Protein AF-A0A848Z3X9-F1 (afdb_monomer_lite)

Structure (mmCIF, N/CA/C/O backbone):
data_AF-A0A848Z3X9-F1
#
_entry.id   AF-A0A848Z3X9-F1
#
loop_
_atom_site.group_PDB
_atom_site.id
_atom_site.type_symbol
_atom_site.label_atom_id
_atom_site.label_alt_id
_atom_site.label_comp_id
_atom_site.label_asym_id
_atom_site.label_entity_id
_atom_site.label_seq_id
_atom_site.pdbx_PDB_ins_code
_atom_site.Cartn_x
_atom_site.Cartn_y
_atom_site.Cartn_z
_atom_site.occupancy
_atom_site.B_iso_or_equiv
_atom_site.auth_seq_id
_atom_site.auth_comp_id
_atom_site.auth_asym_id
_atom_site.auth_atom_id
_atom_site.pdbx_PDB_model_num
ATOM 1 N N . MET A 1 1 ? -14.117 4.740 29.643 1.00 64.44 1 MET A N 1
ATOM 2 C CA . MET A 1 1 ? -14.172 3.494 28.844 1.00 64.44 1 MET A CA 1
ATOM 3 C C . MET A 1 1 ? -13.001 3.499 27.875 1.00 64.44 1 MET A C 1
ATOM 5 O O . MET A 1 1 ? -12.808 4.505 27.207 1.00 64.44 1 MET A O 1
ATOM 9 N N . THR A 1 2 ? -12.213 2.427 27.808 1.00 81.94 2 THR A N 1
ATOM 10 C CA . THR A 1 2 ? -11.094 2.308 26.856 1.00 81.94 2 THR A CA 1
ATOM 11 C C . THR A 1 2 ? -11.624 1.751 25.534 1.00 81.94 2 THR A C 1
ATOM 13 O O . THR A 1 2 ? -12.093 0.614 25.501 1.00 81.94 2 THR A O 1
ATOM 16 N N . ARG A 1 3 ? -11.589 2.536 24.448 1.00 87.44 3 ARG A N 1
ATOM 17 C CA . ARG A 1 3 ? -11.923 2.051 23.098 1.00 87.44 3 ARG A CA 1
ATOM 18 C C . ARG A 1 3 ? -10.735 1.265 22.545 1.00 87.44 3 ARG A C 1
ATOM 20 O O . ARG A 1 3 ? -9.609 1.752 22.570 1.00 87.44 3 ARG A O 1
ATOM 27 N N . ARG A 1 4 ? -10.992 0.056 22.046 1.00 92.81 4 ARG A N 1
ATOM 28 C CA . ARG A 1 4 ? -10.007 -0.723 21.286 1.00 92.81 4 ARG A CA 1
ATOM 29 C C . ARG A 1 4 ? -10.053 -0.285 19.826 1.00 92.81 4 ARG A C 1
ATOM 31 O O . ARG A 1 4 ? -11.135 -0.007 19.317 1.00 92.81 4 ARG A O 1
ATOM 38 N N . PHE A 1 5 ? -8.890 -0.244 19.190 1.00 93.94 5 PHE A N 1
ATOM 39 C CA . PHE A 1 5 ? -8.753 -0.028 17.755 1.00 93.94 5 PHE A CA 1
ATOM 40 C C . PHE A 1 5 ? -8.133 -1.270 17.125 1.00 93.94 5 PHE A C 1
ATOM 42 O O . PHE A 1 5 ? -7.327 -1.965 17.747 1.00 93.94 5 PHE A O 1
ATOM 49 N N . SER A 1 6 ? -8.527 -1.529 15.892 1.00 95.81 6 SER A N 1
ATOM 50 C CA . SER A 1 6 ? -7.954 -2.518 14.997 1.00 95.81 6 SER A CA 1
ATOM 51 C C . SER A 1 6 ? -7.134 -1.792 13.939 1.00 95.81 6 SER A C 1
ATOM 53 O O . SER A 1 6 ? -7.588 -0.809 13.359 1.00 95.81 6 SER A O 1
ATOM 55 N N . LEU A 1 7 ? -5.915 -2.258 13.696 1.00 96.88 7 LEU A N 1
ATOM 56 C CA . LEU A 1 7 ? -5.047 -1.686 12.675 1.00 96.88 7 LEU A CA 1
ATOM 57 C C . LEU A 1 7 ? -4.411 -2.789 11.847 1.00 96.88 7 LEU A C 1
ATOM 59 O O . LEU A 1 7 ? -4.202 -3.903 12.335 1.00 96.88 7 LEU A O 1
ATOM 63 N N . VAL A 1 8 ? -4.057 -2.452 10.611 1.00 98.06 8 VAL A N 1
ATOM 64 C CA . VAL A 1 8 ? -3.181 -3.278 9.780 1.00 98.06 8 VAL A CA 1
ATOM 65 C C . VAL A 1 8 ? -1.849 -2.563 9.619 1.00 98.06 8 VAL A C 1
ATOM 67 O O . VAL A 1 8 ? -1.800 -1.453 9.102 1.00 98.06 8 VAL A O 1
ATOM 70 N N . ALA A 1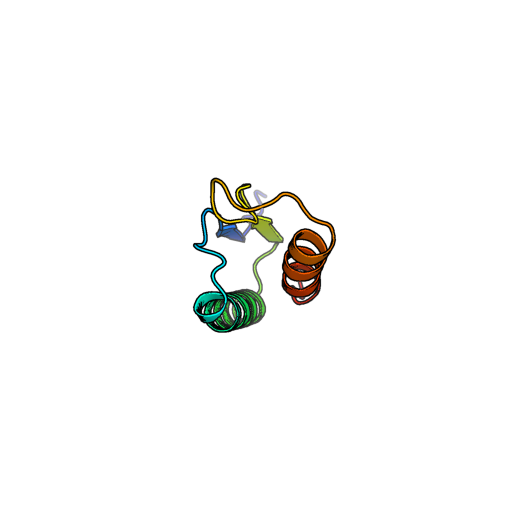 9 ? -0.762 -3.209 10.033 1.00 96.69 9 ALA A N 1
ATOM 71 C CA . ALA A 1 9 ? 0.592 -2.771 9.719 1.00 96.69 9 ALA A CA 1
ATOM 72 C C . ALA A 1 9 ? 1.148 -3.635 8.581 1.00 96.69 9 ALA A C 1
ATOM 74 O O . ALA A 1 9 ? 1.061 -4.863 8.632 1.00 96.69 9 ALA A O 1
ATOM 75 N N . LEU A 1 10 ? 1.711 -2.997 7.559 1.00 95.31 10 LEU A N 1
ATOM 76 C CA . LEU A 1 10 ? 2.313 -3.661 6.403 1.00 95.31 10 LEU A CA 1
ATOM 77 C C . LEU A 1 10 ? 3.595 -2.942 5.974 1.00 95.31 10 LEU A C 1
ATOM 79 O O . LEU A 1 10 ? 3.773 -1.769 6.276 1.00 95.31 10 LEU A O 1
ATOM 83 N N . GLY A 1 11 ? 4.492 -3.628 5.273 1.00 93.50 11 GLY A N 1
ATOM 84 C CA . GLY A 1 11 ? 5.773 -3.075 4.838 1.00 93.50 11 GLY A CA 1
ATOM 85 C C . GLY A 1 11 ? 6.593 -4.105 4.068 1.00 93.50 11 GLY A C 1
ATOM 86 O O . GLY A 1 11 ? 6.136 -5.229 3.868 1.00 93.50 11 GLY A O 1
ATOM 87 N N . ASP A 1 12 ? 7.785 -3.700 3.629 1.00 90.88 12 ASP A N 1
ATOM 88 C CA . ASP A 1 12 ? 8.816 -4.573 3.043 1.00 90.88 12 ASP A CA 1
ATOM 89 C C . ASP A 1 12 ? 8.320 -5.533 1.938 1.00 90.88 12 ASP A C 1
ATOM 91 O O . ASP A 1 12 ? 8.701 -6.700 1.846 1.00 90.88 12 ASP A O 1
ATOM 95 N N . MET A 1 13 ? 7.429 -5.055 1.063 1.00 88.75 13 MET A N 1
ATOM 96 C CA . MET A 1 13 ? 7.000 -5.853 -0.088 1.00 88.75 13 MET A CA 1
ATOM 97 C C . MET A 1 13 ? 8.095 -5.896 -1.170 1.00 88.75 13 MET A C 1
ATOM 99 O O . MET A 1 13 ? 8.936 -5.001 -1.253 1.00 88.75 13 MET A O 1
ATOM 103 N N . PRO A 1 14 ? 8.114 -6.897 -2.069 1.00 86.56 14 PRO A N 1
ATOM 104 C CA . PRO A 1 14 ? 9.184 -6.982 -3.062 1.00 86.56 14 PRO A CA 1
ATOM 105 C C . PRO A 1 14 ? 9.059 -5.953 -4.208 1.00 86.56 14 PRO A C 1
ATOM 107 O O . PRO A 1 14 ? 10.050 -5.678 -4.890 1.00 86.56 14 PRO A O 1
ATOM 110 N N . TYR A 1 15 ? 7.864 -5.379 -4.435 1.00 86.75 15 TYR A N 1
ATOM 111 C CA . TYR A 1 15 ? 7.519 -4.395 -5.489 1.00 86.75 15 TYR A CA 1
ATOM 112 C C . TYR A 1 15 ? 8.109 -4.690 -6.873 1.00 86.75 15 TYR A C 1
ATOM 114 O O . TYR A 1 15 ? 8.525 -3.776 -7.601 1.00 86.75 15 TYR A O 1
ATOM 122 N N . THR A 1 16 ? 8.177 -5.966 -7.242 1.00 88.94 16 THR A N 1
ATOM 123 C CA . THR A 1 16 ? 8.456 -6.349 -8.623 1.00 88.94 16 THR A CA 1
ATOM 124 C C . THR A 1 16 ? 7.181 -6.223 -9.453 1.00 88.94 16 THR A C 1
ATOM 126 O O . THR A 1 16 ? 6.087 -6.105 -8.902 1.00 88.94 16 THR A O 1
ATOM 129 N N . ALA A 1 17 ? 7.303 -6.233 -10.783 1.00 87.25 17 ALA A N 1
ATOM 130 C CA . ALA A 1 17 ? 6.123 -6.179 -11.644 1.00 87.25 17 ALA A CA 1
ATOM 131 C C . ALA A 1 17 ? 5.105 -7.305 -11.328 1.00 87.25 17 ALA A C 1
ATOM 133 O O . ALA A 1 17 ? 3.939 -6.971 -11.140 1.00 87.25 17 ALA A O 1
ATOM 134 N N . PRO A 1 18 ? 5.526 -8.576 -11.137 1.00 88.50 18 PRO A N 1
ATOM 135 C CA . PRO A 1 18 ? 4.637 -9.652 -10.678 1.00 88.50 18 PRO A CA 1
ATOM 136 C C . PRO A 1 18 ? 3.970 -9.455 -9.308 1.00 88.50 18 PRO A C 1
ATOM 138 O O . PRO A 1 18 ? 2.979 -10.117 -9.012 1.00 88.50 18 PRO A O 1
ATOM 141 N N . ASP A 1 19 ? 4.517 -8.604 -8.437 1.00 90.69 19 ASP A N 1
ATOM 142 C CA . ASP A 1 19 ? 3.986 -8.424 -7.080 1.00 90.69 19 ASP A CA 1
ATOM 143 C C . ASP A 1 19 ? 2.973 -7.282 -6.986 1.00 90.69 19 ASP A C 1
ATOM 145 O O . ASP A 1 19 ? 2.311 -7.146 -5.960 1.00 90.69 19 ASP A O 1
ATOM 149 N N . HIS A 1 20 ? 2.816 -6.473 -8.037 1.00 90.44 20 HIS A N 1
ATOM 150 C CA . HIS A 1 20 ? 1.822 -5.400 -8.049 1.00 90.44 20 HIS A CA 1
ATOM 151 C C . HIS A 1 20 ? 0.392 -5.938 -7.917 1.00 90.44 20 HIS A C 1
ATOM 153 O O . HIS A 1 20 ? -0.374 -5.394 -7.126 1.00 90.44 20 HIS A O 1
ATOM 159 N N . ASP A 1 21 ? 0.066 -7.042 -8.588 1.00 93.38 21 ASP A N 1
ATOM 160 C CA . ASP A 1 21 ? -1.269 -7.653 -8.506 1.00 93.38 21 ASP A CA 1
ATOM 161 C C . ASP A 1 21 ? -1.514 -8.302 -7.138 1.00 93.38 21 ASP A C 1
ATOM 163 O O . ASP A 1 21 ? -2.615 -8.243 -6.583 1.00 93.38 21 ASP A O 1
ATOM 167 N N . LYS A 1 22 ? -0.462 -8.877 -6.540 1.00 94.56 22 LYS A N 1
ATOM 168 C CA . LYS A 1 22 ? -0.520 -9.413 -5.172 1.00 94.56 22 LYS A CA 1
ATOM 169 C C . LYS A 1 22 ? -0.735 -8.298 -4.158 1.00 94.56 22 LYS A C 1
ATOM 171 O O . LYS A 1 22 ? -1.499 -8.478 -3.213 1.00 94.56 22 LYS A O 1
ATOM 176 N N . PHE A 1 23 ? -0.081 -7.154 -4.356 1.00 94.81 23 PHE A N 1
ATOM 177 C CA . PHE A 1 23 ? -0.246 -6.008 -3.476 1.00 94.81 23 PHE A CA 1
ATOM 178 C C . PHE A 1 23 ? -1.655 -5.420 -3.588 1.00 94.81 23 PHE A C 1
ATOM 180 O O . PHE A 1 23 ? -2.302 -5.240 -2.563 1.00 94.81 23 PHE A O 1
ATOM 187 N N . ALA A 1 24 ? -2.186 -5.255 -4.803 1.00 94.81 24 ALA A N 1
ATOM 188 C CA . ALA A 1 24 ? -3.581 -4.861 -5.008 1.00 94.81 24 ALA A CA 1
ATOM 189 C C . ALA A 1 24 ? -4.559 -5.832 -4.315 1.00 94.81 24 ALA A C 1
ATOM 191 O O . ALA A 1 24 ? -5.437 -5.413 -3.565 1.00 94.81 24 ALA A O 1
ATOM 192 N N . SER A 1 25 ? -4.335 -7.144 -4.457 1.00 96.88 25 SER A N 1
ATOM 193 C CA . SER A 1 25 ? -5.148 -8.176 -3.794 1.00 96.88 25 SER A CA 1
ATOM 194 C C . SER A 1 25 ? -5.078 -8.111 -2.260 1.00 96.88 25 SER A C 1
ATOM 196 O O . SER A 1 25 ? -6.065 -8.396 -1.571 1.00 96.88 25 SER A O 1
ATOM 198 N N . LEU A 1 26 ? -3.915 -7.752 -1.703 1.00 96.69 26 LEU A N 1
ATOM 199 C CA . LEU A 1 26 ? -3.747 -7.520 -0.269 1.00 96.69 26 LEU A CA 1
ATOM 200 C C . LEU A 1 26 ? -4.554 -6.298 0.179 1.00 96.69 26 LEU A C 1
ATOM 202 O O . LEU A 1 26 ? -5.284 -6.401 1.166 1.00 96.69 26 LEU A O 1
ATOM 206 N N . ILE A 1 27 ? -4.474 -5.185 -0.553 1.00 97.31 27 ILE A N 1
ATOM 207 C CA . ILE A 1 27 ? -5.235 -3.965 -0.251 1.00 97.31 27 ILE A CA 1
ATOM 208 C C . ILE A 1 27 ? -6.737 -4.247 -0.316 1.00 97.31 27 ILE A C 1
ATOM 210 O O . ILE A 1 27 ? -7.456 -3.901 0.617 1.00 97.31 27 ILE A O 1
ATOM 214 N N . ASP A 1 28 ? -7.213 -4.992 -1.316 1.00 98.25 28 ASP A N 1
ATOM 215 C CA . ASP A 1 28 ? -8.608 -5.442 -1.391 1.00 98.25 28 ASP A CA 1
ATOM 216 C C . ASP A 1 28 ? -9.038 -6.246 -0.162 1.00 98.25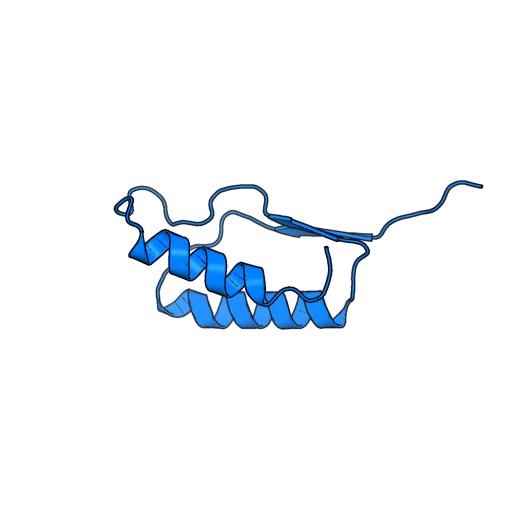 28 ASP A C 1
ATOM 218 O O . ASP A 1 28 ? -10.170 -6.132 0.316 1.00 98.25 28 ASP A O 1
ATOM 222 N N . ARG A 1 29 ? -8.142 -7.073 0.381 1.00 98.31 29 ARG A N 1
ATOM 223 C CA . ARG A 1 29 ? -8.423 -7.835 1.598 1.00 98.31 29 ARG A CA 1
ATOM 224 C C . ARG A 1 29 ? -8.471 -6.935 2.830 1.00 98.31 29 ARG A C 1
ATOM 226 O O . ARG A 1 29 ? -9.384 -7.107 3.634 1.00 98.31 29 ARG A O 1
ATOM 233 N N . ILE A 1 30 ? -7.557 -5.973 2.949 1.00 98.25 30 ILE A N 1
ATOM 234 C CA . ILE A 1 30 ? -7.555 -4.963 4.020 1.00 98.25 30 ILE A CA 1
ATOM 235 C C . ILE A 1 30 ? -8.849 -4.144 3.969 1.00 98.25 30 ILE A C 1
ATOM 237 O O . ILE A 1 30 ? -9.573 -4.033 4.956 1.00 98.25 30 ILE A O 1
ATOM 241 N N . ASN A 1 31 ? -9.210 -3.684 2.777 1.00 98.38 31 ASN A N 1
ATOM 242 C CA . ASN A 1 31 ? -10.441 -2.968 2.493 1.00 98.38 31 ASN A CA 1
ATOM 243 C C . ASN A 1 31 ? -11.704 -3.756 2.875 1.00 98.38 31 ASN A C 1
ATOM 245 O O . ASN A 1 31 ? -12.724 -3.137 3.173 1.00 98.38 31 ASN A O 1
ATOM 249 N N . ARG A 1 32 ? -11.689 -5.096 2.819 1.00 98.31 32 ARG A N 1
ATOM 250 C CA . ARG A 1 32 ? -12.820 -5.951 3.232 1.00 98.31 32 ARG A CA 1
ATOM 251 C C . ARG A 1 32 ? -12.910 -6.142 4.745 1.00 98.31 32 ARG A C 1
ATOM 253 O O . ARG A 1 32 ? -14.020 -6.252 5.249 1.00 98.31 32 ARG A O 1
ATOM 260 N N . ILE A 1 33 ? -11.779 -6.204 5.449 1.00 97.81 33 ILE A N 1
ATOM 261 C CA . ILE A 1 33 ? -11.771 -6.352 6.915 1.00 97.81 33 ILE A CA 1
ATOM 262 C C . ILE A 1 33 ? -11.953 -5.017 7.651 1.00 97.81 33 ILE A C 1
ATOM 264 O O . ILE A 1 33 ? -12.212 -5.042 8.847 1.00 97.81 33 ILE A O 1
ATOM 268 N N . ALA A 1 34 ? -11.845 -3.890 6.935 1.00 97.31 34 ALA A N 1
ATOM 269 C CA . ALA A 1 34 ? -12.185 -2.542 7.395 1.00 97.31 34 ALA A CA 1
ATOM 270 C C . ALA A 1 34 ? -11.592 -2.186 8.780 1.00 97.31 34 ALA A C 1
ATOM 272 O O . ALA A 1 34 ? -12.353 -1.954 9.722 1.00 97.31 34 ALA A O 1
ATOM 273 N N . PRO A 1 35 ? -10.247 -2.158 8.925 1.00 97.69 35 PRO A N 1
ATOM 274 C CA . PRO A 1 35 ? -9.621 -1.724 10.172 1.00 97.69 35 PRO A CA 1
ATOM 275 C C . PRO A 1 35 ? -9.912 -0.237 10.434 1.00 97.69 35 PRO A C 1
ATOM 277 O O . PRO A 1 35 ? -10.288 0.495 9.517 1.00 97.69 35 PRO A O 1
ATOM 280 N N . ASP A 1 36 ? -9.678 0.235 11.662 1.00 97.56 36 ASP A N 1
ATOM 281 C CA . ASP A 1 36 ? -9.799 1.665 11.976 1.00 97.56 36 ASP A CA 1
ATOM 282 C C . ASP A 1 36 ? -8.810 2.506 11.152 1.00 97.56 36 ASP A C 1
ATOM 284 O O . ASP A 1 36 ? -9.122 3.644 10.807 1.00 97.56 36 ASP A O 1
ATOM 288 N N . PHE A 1 37 ? -7.629 1.950 10.856 1.00 96.38 37 PHE A N 1
ATOM 289 C CA . PHE A 1 37 ? -6.631 2.520 9.950 1.00 96.38 37 PHE A CA 1
ATOM 290 C C . PHE A 1 37 ? -5.590 1.476 9.514 1.00 96.38 37 PHE A C 1
ATOM 292 O O . PHE A 1 37 ? -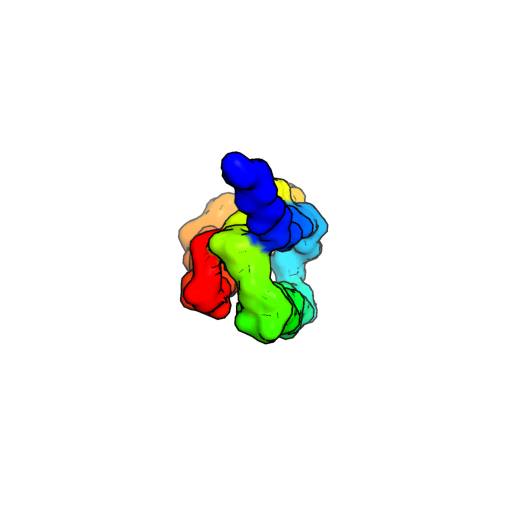5.433 0.415 10.132 1.00 96.38 37 PHE A O 1
ATOM 299 N N . SER A 1 38 ? -4.844 1.789 8.458 1.00 97.25 38 SER A N 1
ATOM 300 C CA . SER A 1 38 ? -3.706 1.014 7.967 1.00 97.25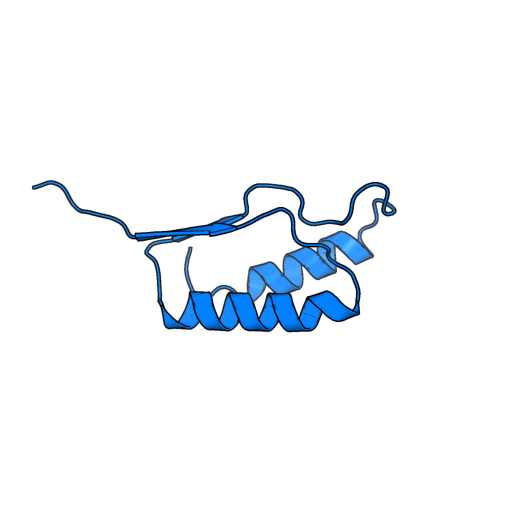 38 SER A CA 1
ATOM 301 C C . SER A 1 38 ? -2.424 1.841 8.024 1.00 97.25 38 SER A C 1
ATOM 303 O O . SER A 1 38 ? -2.413 3.029 7.730 1.00 97.25 38 SER A O 1
ATOM 305 N N . VAL A 1 39 ? -1.305 1.212 8.379 1.00 96.25 39 VAL A N 1
ATOM 306 C CA . VAL A 1 39 ? 0.008 1.863 8.413 1.00 96.25 39 VAL A CA 1
ATOM 307 C C . VAL A 1 39 ? 0.969 1.106 7.525 1.00 96.25 39 VAL A C 1
ATOM 309 O O . VAL A 1 39 ? 1.296 -0.054 7.780 1.00 96.25 39 VAL A O 1
ATOM 312 N N . HIS A 1 40 ? 1.472 1.794 6.508 1.00 95.50 40 HIS A N 1
ATOM 313 C CA . HIS A 1 40 ? 2.574 1.288 5.714 1.00 95.50 40 HIS A CA 1
ATOM 314 C C . HIS A 1 40 ? 3.918 1.705 6.326 1.00 95.50 40 HIS A C 1
ATOM 316 O O . HIS A 1 40 ? 4.317 2.868 6.273 1.00 95.50 40 HIS A O 1
ATOM 322 N N . VAL A 1 41 ? 4.641 0.747 6.893 1.00 95.44 41 VAL A N 1
ATOM 323 C CA . VAL A 1 41 ? 5.900 0.939 7.617 1.00 95.44 41 VAL A CA 1
ATOM 324 C C . VAL A 1 41 ? 7.077 0.916 6.640 1.00 95.44 41 VAL A C 1
ATOM 326 O O . VAL A 1 41 ? 7.816 -0.057 6.542 1.00 95.44 41 VAL A O 1
ATOM 329 N N . GLY A 1 42 ? 7.240 2.005 5.889 1.00 90.50 42 GLY A N 1
ATOM 330 C CA . GLY A 1 42 ? 8.416 2.218 5.041 1.00 90.50 42 GLY A CA 1
ATOM 331 C C . GLY A 1 42 ? 8.523 1.271 3.844 1.00 90.50 42 GLY A C 1
ATOM 332 O O . GLY A 1 42 ? 7.542 0.662 3.423 1.00 90.50 42 GLY A O 1
ATOM 333 N N . ASP A 1 43 ? 9.712 1.236 3.242 1.00 92.00 43 ASP A N 1
ATOM 334 C CA . ASP A 1 43 ? 10.085 0.367 2.121 1.00 92.00 43 ASP A CA 1
ATOM 335 C C . ASP A 1 43 ? 9.030 0.234 1.023 1.00 92.00 43 ASP A C 1
ATOM 337 O O . ASP A 1 43 ? 8.720 -0.850 0.564 1.00 92.00 43 ASP A O 1
ATOM 341 N N . ILE A 1 44 ? 8.516 1.357 0.517 1.00 92.44 44 ILE A N 1
ATOM 342 C CA . ILE A 1 44 ? 7.561 1.397 -0.611 1.00 92.44 44 ILE A CA 1
ATOM 343 C C . ILE A 1 44 ? 8.209 1.113 -1.984 1.00 92.44 44 ILE A C 1
ATOM 345 O O . ILE A 1 44 ? 7.663 1.437 -3.044 1.00 92.44 44 ILE A O 1
ATOM 349 N N . LYS A 1 45 ? 9.435 0.581 -1.987 1.00 90.50 45 LYS A N 1
ATOM 350 C CA . LYS A 1 45 ? 10.174 0.182 -3.185 1.00 90.50 45 LYS A CA 1
ATOM 351 C C . LYS A 1 45 ? 11.214 -0.878 -2.859 1.00 90.50 45 LYS A C 1
ATOM 353 O O . LYS A 1 45 ? 11.870 -0.818 -1.828 1.00 90.50 45 LYS A O 1
ATOM 358 N N . LYS A 1 46 ? 11.504 -1.732 -3.843 1.00 88.88 46 LYS A N 1
ATOM 359 C CA . LYS A 1 46 ? 12.643 -2.654 -3.790 1.00 88.88 46 LYS A CA 1
ATOM 360 C C . LYS A 1 46 ? 13.959 -1.919 -3.499 1.00 88.88 46 LYS A C 1
ATOM 362 O O . LYS A 1 46 ? 14.242 -0.866 -4.094 1.00 88.88 46 LYS A O 1
ATOM 367 N N . ALA A 1 47 ? 14.798 -2.513 -2.655 1.00 85.75 47 ALA A N 1
ATOM 368 C CA . ALA A 1 47 ? 16.166 -2.064 -2.410 1.00 85.75 47 ALA A CA 1
ATOM 369 C C . ALA A 1 47 ? 16.969 -1.913 -3.718 1.00 85.75 47 ALA A C 1
ATOM 371 O O . ALA A 1 47 ? 16.739 -2.627 -4.696 1.00 85.75 47 ALA A O 1
ATOM 372 N N . LYS A 1 48 ? 17.910 -0.956 -3.744 1.00 87.75 48 LYS A N 1
ATOM 373 C CA . LYS A 1 48 ? 18.808 -0.651 -4.886 1.00 87.75 48 LYS A CA 1
ATOM 374 C C . LYS A 1 48 ? 18.114 -0.317 -6.214 1.00 87.75 48 LYS A C 1
ATOM 376 O O . LYS A 1 48 ? 18.760 -0.165 -7.245 1.00 87.75 48 LYS A O 1
ATOM 381 N N . SER A 1 49 ? 16.795 -0.185 -6.206 1.00 89.25 49 SER A N 1
ATOM 382 C CA . SER A 1 49 ? 16.032 0.164 -7.388 1.00 89.25 49 SER A CA 1
ATOM 383 C C . SER A 1 49 ? 16.105 1.678 -7.644 1.00 89.25 49 SER A C 1
ATOM 385 O O . SER A 1 49 ? 16.062 2.469 -6.700 1.00 89.25 49 SER A O 1
ATOM 387 N N . THR A 1 50 ? 16.208 2.088 -8.917 1.00 93.56 50 THR A N 1
ATOM 388 C CA . THR A 1 50 ? 16.318 3.503 -9.329 1.00 93.56 50 THR A CA 1
ATOM 389 C C . THR A 1 50 ? 15.274 4.404 -8.661 1.00 93.56 50 THR A C 1
ATOM 391 O O . THR A 1 50 ? 14.064 4.162 -8.759 1.00 93.56 50 THR A O 1
ATOM 394 N N . CYS A 1 51 ? 15.729 5.476 -8.018 1.00 92.06 51 CYS A N 1
ATOM 395 C CA . CYS A 1 51 ? 14.849 6.519 -7.506 1.00 92.06 51 CYS A CA 1
ATOM 396 C C . CYS A 1 51 ? 14.230 7.266 -8.698 1.00 92.06 51 CYS A C 1
ATOM 398 O O . CYS A 1 51 ? 14.949 7.873 -9.484 1.00 92.06 51 CYS A O 1
ATOM 400 N N . SER A 1 52 ? 12.916 7.147 -8.906 1.00 94.56 52 SER A N 1
ATOM 401 C CA . SER A 1 52 ? 12.250 7.770 -10.058 1.00 94.56 52 SER A CA 1
ATOM 402 C C . SER A 1 52 ? 10.794 8.101 -9.765 1.00 94.56 52 SER A C 1
ATOM 404 O O . SER A 1 52 ? 10.085 7.314 -9.132 1.00 94.56 52 SER A O 1
ATOM 406 N N . THR A 1 53 ? 10.310 9.214 -10.321 1.00 96.31 53 THR A N 1
ATOM 407 C CA . THR A 1 53 ? 8.899 9.629 -10.249 1.00 96.31 53 THR A CA 1
ATOM 408 C C . THR A 1 53 ? 7.961 8.518 -10.707 1.00 96.31 53 THR A C 1
ATOM 410 O O . THR A 1 53 ? 6.950 8.247 -10.066 1.00 96.31 53 THR A O 1
ATOM 413 N N . LYS A 1 54 ? 8.328 7.801 -11.779 1.00 94.19 54 LYS A N 1
ATOM 414 C CA . LYS A 1 54 ? 7.545 6.678 -12.315 1.00 94.19 54 LYS A CA 1
ATOM 415 C C . LYS A 1 54 ? 7.310 5.583 -11.270 1.00 94.19 54 LYS A C 1
ATOM 417 O O . LYS A 1 54 ? 6.293 4.901 -11.333 1.00 94.19 54 LYS A O 1
ATOM 422 N N . ARG A 1 55 ? 8.262 5.341 -10.365 1.00 92.19 55 ARG A N 1
ATOM 423 C CA . ARG A 1 55 ? 8.139 4.321 -9.316 1.00 92.19 55 ARG A CA 1
ATOM 424 C C . ARG A 1 55 ? 7.289 4.818 -8.151 1.00 92.19 55 ARG A C 1
ATOM 426 O O . ARG A 1 55 ? 6.390 4.094 -7.742 1.00 92.19 55 ARG A O 1
ATOM 433 N N . TYR A 1 56 ? 7.505 6.048 -7.694 1.00 93.06 56 TYR A N 1
ATOM 434 C CA . TYR A 1 56 ? 6.692 6.630 -6.622 1.00 93.06 56 TYR A CA 1
ATOM 435 C C . TYR A 1 56 ? 5.232 6.826 -7.027 1.00 93.06 56 TYR A C 1
ATOM 437 O O . TYR A 1 56 ? 4.356 6.524 -6.232 1.00 93.06 56 TYR A O 1
ATOM 445 N N . ARG A 1 57 ? 4.946 7.202 -8.282 1.00 95.25 57 ARG A N 1
ATOM 446 C CA . ARG A 1 57 ? 3.565 7.249 -8.795 1.00 95.25 57 ARG A CA 1
ATOM 447 C C . ARG A 1 57 ? 2.872 5.886 -8.779 1.00 95.25 57 ARG A C 1
ATOM 449 O O . ARG A 1 57 ? 1.673 5.836 -8.564 1.00 95.25 57 ARG A O 1
ATOM 456 N N . ARG A 1 58 ? 3.605 4.784 -8.984 1.00 92.19 58 ARG A N 1
ATOM 457 C CA . ARG A 1 58 ? 3.028 3.433 -8.851 1.00 92.19 58 ARG A CA 1
ATOM 458 C C . ARG A 1 58 ? 2.725 3.082 -7.401 1.00 92.19 58 ARG A C 1
ATOM 460 O O . ARG A 1 58 ? 1.677 2.514 -7.144 1.00 92.19 58 ARG A O 1
ATOM 467 N N . ALA A 1 59 ? 3.632 3.399 -6.476 1.00 92.62 59 ALA A N 1
ATOM 468 C CA . ALA A 1 59 ? 3.355 3.225 -5.053 1.00 92.62 59 ALA A CA 1
ATOM 469 C C . ALA A 1 59 ? 2.134 4.062 -4.641 1.00 92.62 59 ALA A C 1
ATOM 471 O O . ALA A 1 59 ? 1.203 3.511 -4.074 1.00 92.62 59 ALA A O 1
ATOM 472 N N . LEU A 1 60 ? 2.088 5.342 -5.027 1.00 94.31 60 LEU A N 1
ATOM 473 C CA . LEU A 1 60 ? 0.948 6.224 -4.776 1.00 94.31 60 LEU A CA 1
ATOM 474 C C . LEU A 1 60 ? -0.360 5.645 -5.329 1.00 94.31 60 LEU A C 1
ATOM 476 O O . LEU A 1 60 ? -1.322 5.551 -4.583 1.00 94.31 60 LEU A O 1
ATOM 480 N N . ALA A 1 61 ? -0.366 5.169 -6.578 1.00 95.31 61 ALA A N 1
ATOM 481 C CA . ALA A 1 61 ? -1.556 4.572 -7.181 1.00 95.31 61 ALA A CA 1
ATOM 482 C C . ALA A 1 61 ? -2.088 3.364 -6.391 1.00 95.31 61 ALA A C 1
ATOM 484 O O . ALA A 1 61 ? -3.293 3.180 -6.318 1.00 95.31 61 ALA A O 1
ATOM 485 N N . HIS A 1 62 ? -1.215 2.555 -5.774 1.00 94.25 62 HIS A N 1
ATOM 486 C CA . HIS A 1 62 ? -1.653 1.495 -4.857 1.00 94.25 62 HIS A CA 1
ATOM 487 C C . HIS A 1 62 ? -2.224 2.077 -3.560 1.00 94.25 62 HIS A C 1
ATOM 489 O O . HIS A 1 62 ? -3.299 1.673 -3.132 1.00 94.25 62 HIS A O 1
ATOM 495 N N . PHE A 1 63 ? -1.546 3.048 -2.947 1.00 94.06 63 PHE A N 1
ATOM 496 C CA . PHE A 1 63 ? -2.018 3.693 -1.714 1.00 94.06 63 PHE A CA 1
ATOM 497 C C . PHE A 1 63 ? -3.387 4.370 -1.885 1.00 94.06 63 PHE A C 1
ATOM 499 O O . PHE A 1 63 ? -4.214 4.314 -0.984 1.00 94.06 63 PHE A O 1
ATOM 506 N N . GLU A 1 64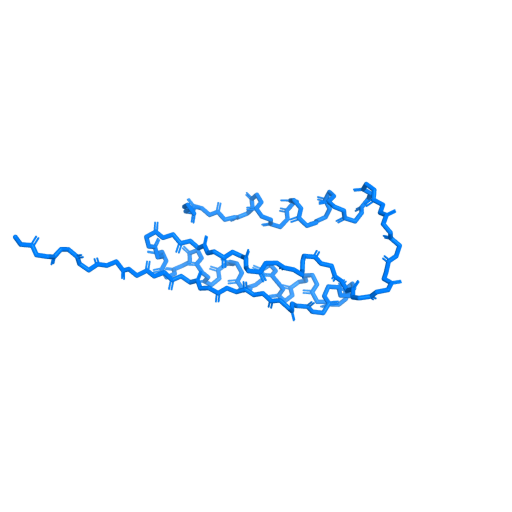 ? -3.666 4.938 -3.056 1.00 96.06 64 GLU A N 1
ATOM 507 C CA . GLU A 1 64 ? -4.959 5.553 -3.384 1.00 96.06 64 GLU A CA 1
ATOM 508 C C . GLU A 1 64 ? -6.116 4.539 -3.482 1.00 96.06 64 GLU A C 1
ATOM 510 O O . GLU A 1 64 ? -7.274 4.941 -3.546 1.00 96.06 64 GLU A O 1
ATOM 515 N N . THR A 1 65 ? -5.837 3.228 -3.462 1.00 97.00 65 THR A N 1
ATOM 516 C CA . THR A 1 65 ? -6.880 2.182 -3.448 1.00 97.00 65 THR A CA 1
ATOM 517 C C . THR A 1 65 ? -7.348 1.787 -2.045 1.00 97.00 65 THR A C 1
ATOM 519 O O . THR A 1 65 ? -8.319 1.036 -1.916 1.00 97.00 65 THR A O 1
ATOM 522 N N . PHE A 1 66 ? -6.711 2.281 -0.977 1.00 97.44 66 PHE A N 1
ATOM 523 C CA . PHE A 1 66 ? -7.221 2.093 0.382 1.00 97.44 66 PHE A CA 1
ATOM 524 C C . PHE A 1 66 ? -8.518 2.893 0.578 1.00 97.44 66 PHE A C 1
ATOM 526 O O . PHE A 1 66 ? -8.610 4.059 0.208 1.00 97.44 66 PHE A O 1
ATOM 533 N N . ARG A 1 67 ? -9.543 2.258 1.161 1.00 97.25 67 ARG A N 1
ATOM 534 C CA . ARG A 1 67 ? -10.845 2.895 1.449 1.00 97.25 67 ARG A CA 1
ATOM 535 C C . ARG A 1 67 ? -10.921 3.530 2.838 1.00 97.25 67 ARG A C 1
ATOM 537 O O . ARG A 1 67 ? -11.822 4.326 3.085 1.00 97.25 67 ARG A O 1
ATOM 544 N N . GLY A 1 68 ? -10.035 3.120 3.740 1.00 91.38 68 GLY A N 1
ATOM 545 C CA . GLY A 1 68 ? -9.932 3.628 5.106 1.00 91.38 68 GLY A CA 1
ATOM 546 C C . GLY A 1 68 ? -8.673 4.474 5.313 1.00 91.38 68 GLY A C 1
ATOM 547 O O . GLY A 1 68 ? -7.869 4.582 4.384 1.00 91.38 68 GLY A O 1
ATOM 548 N N . PRO A 1 69 ? -8.519 5.064 6.511 1.00 86.25 69 PRO A N 1
ATOM 549 C CA . PRO A 1 69 ? -7.320 5.804 6.893 1.00 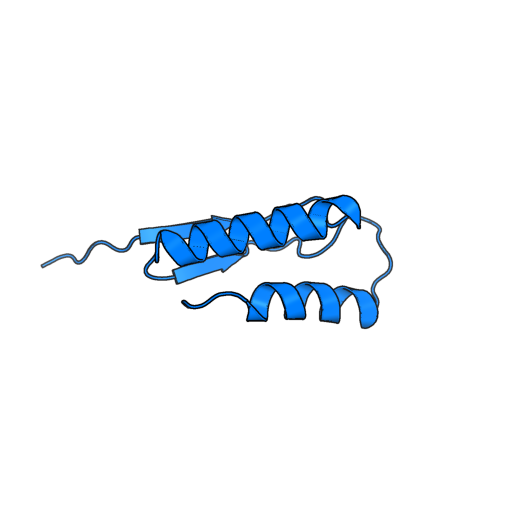86.25 69 PRO A CA 1
ATOM 550 C C . PRO A 1 69 ? -6.051 4.948 6.870 1.00 86.25 69 PRO A C 1
ATOM 552 O O . PRO A 1 69 ? -6.156 3.702 7.000 1.00 86.25 69 PRO A O 1
#

Radius of gyration: 13.47 Å; chains: 1; bounding box: 33×19×41 Å

Sequence (69 aa):
MTRRFSLVALGDMPYTAPDHDKFASLIDRINRIAPDFSVHVGDIKKAKSTCSTKRYRRALAHFETFRGP

Secondary structure (DSSP, 8-state):
------EEEE------GGGHHHHHHHHHHHHHH--SEEEE-S--S-TT----HHHHHHHHHHHTT-S--

pLDDT: mean 93.09, std 5.14, range [64.44, 98.38]

Foldseek 3Di:
DDDDFFEAEEEDDQPDPVCLVVLLVVLVVCQVVPTQYYHYDDDLYHPPDDDDPVSVVSSVVSVVSHPHD